Protein AF-A0A4Q7FTG1-F1 (afdb_monomer_lite)

Sequence (175 aa):
MAWTAVQLQISADERRAVADRTEVESVLADDLDRIAEALAAVWTTLERLEEESDRSIPTEPTLIAQRRNAVRWGIAEITQQSWIDATRKMVSMLGWRRRRAHEHVLTSLERLRGQPETFDIFEMQQATQLASSYVQSVAPKTSEYFETSTIFHRGGKAWTIGYSILVHAGLTESA

pLDDT: mean 84.63, std 14.09, range [31.67, 96.69]

Secondary structure (DSSP, 8-state):
-HHHHHHHHHHHHHHHHHHHHHHHHHHHHHHHHHHHHHHHHHHHHHHHHHHHHTTSS---HHHHHHHHHHHHHHHHHHT-HHHHHHHHHHHHTS-HHHHHHHHHHHHHHHHHHTS-SS--HHHHHHHHHHHHHHHHHH-GGGGHHHH-SS---STT----HHHHHHHHHT-S---

Foldseek 3Di:
DVVVVVVVVVVVVVVVLVVLLVVLVVVVLVLLLLLLLLLLLLLLLLVVLVCVVVVVDPDDPVLNVLSLVLSLVSLCVSLPPVVLVVNLVSLVSDDPVLSVLVVQLSVLSPVLNVADSPHDSVVNNVSSVSSSVSSCVNHVVSVVSNPDPDHDPPDDPPDRSSVVSCVSSVNPPDD

Structure (mmCIF, N/CA/C/O backbone):
data_AF-A0A4Q7FTG1-F1
#
_entry.id   AF-A0A4Q7FTG1-F1
#
loop_
_atom_site.group_PDB
_atom_site.id
_atom_site.type_symbol
_atom_site.label_atom_id
_atom_site.label_alt_id
_atom_site.label_comp_id
_atom_site.label_asym_id
_atom_site.label_entity_id
_atom_site.label_seq_id
_atom_site.pdbx_PDB_ins_code
_atom_site.Cartn_x
_atom_site.Cartn_y
_atom_site.Cartn_z
_atom_site.occupancy
_atom_site.B_iso_or_equiv
_atom_site.auth_seq_id
_atom_site.auth_comp_id
_atom_site.auth_asym_id
_atom_site.auth_atom_id
_atom_site.pdbx_PDB_model_num
ATOM 1 N N . MET A 1 1 ? -36.643 1.146 40.190 1.00 61.25 1 MET A N 1
ATOM 2 C CA . MET A 1 1 ? -36.579 0.128 39.115 1.00 61.25 1 MET A CA 1
ATOM 3 C C . MET A 1 1 ? -36.239 0.724 37.748 1.00 61.25 1 MET A C 1
ATOM 5 O O . MET A 1 1 ? -35.370 0.171 37.093 1.00 61.25 1 MET A O 1
ATOM 9 N N . ALA A 1 2 ? -36.810 1.868 37.341 1.00 68.50 2 ALA A N 1
ATOM 10 C CA . ALA A 1 2 ? -36.465 2.511 36.060 1.00 68.50 2 ALA A CA 1
ATOM 11 C C . ALA A 1 2 ? -34.974 2.911 35.928 1.00 68.50 2 ALA A C 1
ATOM 13 O O . ALA A 1 2 ? -34.367 2.671 34.892 1.00 68.50 2 ALA A O 1
ATOM 14 N N . TRP A 1 3 ? -34.353 3.437 36.991 1.00 73.19 3 TRP A N 1
ATOM 15 C CA . TRP A 1 3 ? -32.938 3.850 36.980 1.00 73.19 3 TRP A CA 1
ATOM 16 C C . TRP A 1 3 ? -31.956 2.689 36.746 1.00 73.19 3 TRP A C 1
ATOM 18 O O . TRP A 1 3 ? -31.027 2.801 35.955 1.00 73.19 3 TRP A O 1
ATOM 28 N N . THR A 1 4 ? -32.201 1.538 37.374 1.00 76.81 4 THR A N 1
ATOM 29 C CA . THR A 1 4 ? -31.369 0.335 37.220 1.00 76.81 4 THR A CA 1
ATOM 30 C C . THR A 1 4 ? -31.461 -0.243 35.805 1.00 76.81 4 THR A C 1
ATOM 32 O O . THR A 1 4 ? -30.458 -0.701 35.269 1.00 76.81 4 THR A O 1
ATOM 35 N N . ALA A 1 5 ? -32.640 -0.180 35.173 1.00 72.31 5 ALA A N 1
ATOM 36 C CA . ALA A 1 5 ? -32.827 -0.603 33.785 1.00 72.31 5 ALA A CA 1
ATOM 37 C C . ALA A 1 5 ? -32.064 0.300 32.797 1.00 72.31 5 ALA A C 1
ATOM 39 O O . ALA A 1 5 ? -31.404 -0.211 31.897 1.00 72.31 5 ALA A O 1
ATOM 40 N N . VAL A 1 6 ? -32.074 1.622 33.016 1.00 74.94 6 VAL A N 1
ATOM 41 C CA . VAL A 1 6 ? -31.281 2.580 32.221 1.00 74.94 6 VAL A CA 1
ATOM 42 C C . VAL A 1 6 ? -29.779 2.326 32.381 1.00 74.94 6 VAL A C 1
ATOM 44 O O . VAL A 1 6 ? -29.057 2.278 31.390 1.00 74.94 6 VAL A O 1
ATOM 47 N N . GLN A 1 7 ? -29.299 2.094 33.607 1.00 74.00 7 GLN A N 1
ATOM 48 C CA . GLN A 1 7 ? -27.885 1.780 33.850 1.00 74.00 7 GLN A CA 1
ATOM 49 C C . GLN A 1 7 ? -27.451 0.461 33.194 1.00 74.00 7 GLN A C 1
ATOM 51 O O . GLN A 1 7 ? -26.364 0.386 32.623 1.00 74.00 7 GLN A O 1
ATOM 56 N N . LEU A 1 8 ? -28.302 -0.570 33.231 1.00 78.25 8 LEU A N 1
ATOM 57 C CA . LEU A 1 8 ? -28.040 -1.836 32.545 1.00 78.25 8 LEU A CA 1
ATOM 58 C C . LEU A 1 8 ? -27.970 -1.649 31.027 1.00 78.25 8 LEU A C 1
ATOM 60 O O . LEU A 1 8 ? -27.058 -2.188 30.403 1.00 78.25 8 LEU A O 1
ATOM 64 N N . GLN A 1 9 ? -28.874 -0.852 30.452 1.00 73.19 9 GLN A N 1
ATOM 65 C CA . GLN A 1 9 ? -28.884 -0.547 29.024 1.00 73.19 9 GLN A CA 1
ATOM 66 C C . GLN A 1 9 ? -27.616 0.201 28.589 1.00 73.19 9 GLN A C 1
ATOM 68 O O . GLN A 1 9 ? -26.948 -0.251 27.666 1.00 73.19 9 GLN A O 1
ATOM 73 N N . ILE A 1 10 ? -27.218 1.253 29.315 1.00 75.94 10 ILE A N 1
ATOM 74 C CA . ILE A 1 10 ? -25.963 1.982 29.055 1.00 75.94 10 ILE A CA 1
ATOM 75 C C . ILE A 1 10 ? -24.767 1.026 29.108 1.00 75.94 10 ILE A C 1
ATOM 77 O O . ILE A 1 10 ? -23.954 1.002 28.190 1.00 75.94 10 ILE A O 1
ATOM 81 N N . SER A 1 11 ? -24.692 0.173 30.134 1.00 75.25 11 SER A N 1
ATOM 82 C CA . SER A 1 11 ? -23.583 -0.778 30.271 1.00 75.25 11 SER A CA 1
ATOM 83 C C . SER A 1 11 ? -23.546 -1.835 29.160 1.00 75.25 11 SER A C 1
ATOM 85 O O . SER A 1 11 ? -22.477 -2.336 28.814 1.00 75.25 11 SER A O 1
ATOM 87 N N . ALA A 1 12 ? -24.705 -2.205 28.608 1.00 78.69 12 ALA A N 1
ATOM 88 C CA . ALA A 1 12 ? -24.798 -3.133 27.489 1.00 78.69 12 ALA A CA 1
ATOM 89 C C . ALA A 1 12 ? -24.371 -2.461 26.178 1.00 78.69 12 ALA A C 1
ATOM 91 O O . ALA A 1 12 ? -23.637 -3.066 25.397 1.00 78.69 12 ALA A O 1
ATOM 92 N N . ASP A 1 13 ? -24.776 -1.210 25.966 1.00 82.56 13 ASP A N 1
ATOM 93 C CA . ASP A 1 13 ? -24.414 -0.428 24.785 1.00 82.56 13 ASP A CA 1
ATOM 94 C C . ASP A 1 13 ? -22.918 -0.074 24.779 1.00 82.56 13 ASP A C 1
ATOM 96 O O . ASP A 1 13 ? -22.265 -0.187 23.744 1.00 82.56 13 ASP A O 1
ATOM 100 N N . GLU A 1 14 ? -22.329 0.227 25.939 1.00 78.50 14 GLU A N 1
ATOM 101 C CA . GLU A 1 14 ? -20.878 0.401 26.085 1.00 78.50 14 GLU A CA 1
ATOM 102 C C . GLU A 1 14 ? -20.107 -0.876 25.731 1.00 78.50 14 GLU A C 1
ATOM 104 O O . GLU A 1 14 ? -19.123 -0.822 24.992 1.00 78.50 14 GLU A O 1
ATOM 109 N N . ARG A 1 15 ? -20.561 -2.043 26.209 1.00 77.81 15 ARG A N 1
ATOM 110 C CA . ARG A 1 15 ? -19.921 -3.327 25.878 1.00 77.81 15 ARG A CA 1
ATOM 111 C C . ARG A 1 15 ? -20.006 -3.643 24.388 1.00 77.81 15 ARG A C 1
ATOM 113 O O . ARG A 1 15 ? -19.024 -4.127 23.833 1.00 77.81 15 ARG A O 1
ATOM 120 N N . ARG A 1 16 ? -21.143 -3.355 23.747 1.00 79.94 16 ARG A N 1
ATOM 121 C CA . ARG A 1 16 ? -21.309 -3.509 22.292 1.00 79.94 16 ARG A CA 1
ATOM 122 C C . ARG A 1 16 ? -20.363 -2.593 21.527 1.00 79.94 16 ARG A C 1
ATOM 124 O O . ARG A 1 16 ? -19.589 -3.079 20.719 1.00 79.94 16 ARG A O 1
ATOM 131 N N . ALA A 1 17 ? -20.325 -1.308 21.872 1.00 80.44 17 ALA A N 1
ATOM 132 C CA . ALA A 1 17 ? -19.440 -0.349 21.215 1.00 80.44 17 ALA A CA 1
ATOM 133 C C . ALA A 1 17 ? -17.946 -0.709 21.354 1.00 80.44 17 ALA A C 1
ATOM 135 O O . ALA A 1 17 ? -17.147 -0.414 20.465 1.00 80.44 17 ALA A O 1
ATOM 136 N N . VAL A 1 18 ? -17.548 -1.338 22.467 1.00 84.25 18 VAL A N 1
ATOM 137 C CA . VAL A 1 18 ? -16.187 -1.869 22.641 1.00 84.25 18 VAL A CA 1
ATOM 138 C C . VAL A 1 18 ? -15.951 -3.093 21.757 1.00 84.25 18 VAL A C 1
ATOM 140 O O . VAL A 1 18 ? -14.913 -3.150 21.102 1.00 84.25 18 VAL A O 1
ATOM 143 N N . ALA A 1 19 ? -16.895 -4.036 21.710 1.00 82.38 19 ALA A N 1
ATOM 144 C CA . ALA A 1 19 ? -16.792 -5.226 20.867 1.00 82.38 19 ALA A CA 1
ATOM 145 C C . ALA A 1 19 ? -16.684 -4.861 19.377 1.00 82.38 19 ALA A C 1
ATOM 147 O O . ALA A 1 19 ? -15.746 -5.305 18.717 1.00 82.38 19 ALA A O 1
ATOM 148 N N . ASP A 1 20 ? -17.553 -3.968 18.893 1.00 84.75 20 ASP A N 1
ATOM 149 C CA . ASP A 1 20 ? -17.549 -3.482 17.508 1.00 84.75 20 ASP A CA 1
ATOM 150 C C . ASP A 1 20 ? -16.207 -2.820 17.161 1.00 84.75 20 ASP A C 1
ATOM 152 O O . ASP A 1 20 ? -15.639 -3.036 16.092 1.00 84.75 20 ASP A O 1
ATOM 156 N N . ARG A 1 21 ? -15.639 -2.040 18.091 1.00 87.31 21 ARG A N 1
ATOM 157 C CA . ARG A 1 21 ? -14.320 -1.424 17.899 1.00 87.31 21 ARG A CA 1
ATOM 158 C C . ARG A 1 21 ? -13.211 -2.467 17.801 1.00 87.31 21 ARG A C 1
ATOM 160 O O . ARG A 1 21 ? -12.320 -2.311 16.973 1.00 87.31 21 ARG A O 1
ATOM 167 N N . THR A 1 22 ? -13.230 -3.493 18.648 1.00 87.88 22 THR A N 1
ATOM 168 C CA . THR A 1 22 ? -12.227 -4.563 18.606 1.00 87.88 22 THR A CA 1
ATOM 169 C C . THR A 1 22 ? -12.308 -5.349 17.300 1.00 87.88 22 THR A C 1
ATOM 171 O O . THR A 1 22 ? -11.269 -5.638 16.711 1.00 87.88 22 THR A O 1
ATOM 174 N N . GLU A 1 23 ? -13.514 -5.643 16.816 1.00 88.75 23 GLU A N 1
ATOM 175 C CA . GLU A 1 23 ? -13.717 -6.293 15.519 1.00 88.75 23 GLU A CA 1
ATOM 176 C C . GLU A 1 23 ? -13.169 -5.434 14.372 1.00 88.75 23 GLU A C 1
ATOM 178 O O . GLU A 1 23 ? -12.365 -5.910 13.571 1.00 88.75 23 GLU A O 1
ATOM 183 N N . VAL A 1 24 ? -13.507 -4.141 14.353 1.00 90.31 24 VAL A N 1
ATOM 184 C CA . VAL A 1 24 ? -12.983 -3.177 13.373 1.00 90.31 24 VAL A CA 1
ATOM 185 C C . VAL A 1 24 ? -11.457 -3.126 13.401 1.00 90.31 24 VAL A C 1
ATOM 187 O O . VAL A 1 24 ? -10.818 -3.143 12.353 1.00 90.31 24 VAL A O 1
ATOM 190 N N . GLU A 1 25 ? -10.850 -3.081 14.585 1.00 89.56 25 GLU A N 1
ATOM 191 C CA . GLU A 1 25 ? -9.392 -3.052 14.723 1.00 89.56 25 GLU A CA 1
ATOM 192 C C . GLU A 1 25 ? -8.733 -4.340 14.229 1.00 89.56 25 GLU A C 1
ATOM 194 O O . GLU A 1 25 ? -7.661 -4.268 13.631 1.00 89.56 25 GLU A O 1
ATOM 199 N N . SER A 1 26 ? -9.380 -5.493 14.416 1.00 90.25 26 SER A N 1
ATOM 200 C CA . SER A 1 26 ? -8.904 -6.767 13.875 1.00 90.25 26 SER A CA 1
ATOM 201 C C . SER A 1 26 ? -8.925 -6.769 12.347 1.00 90.25 26 SER A C 1
ATOM 203 O O . SER A 1 26 ? -7.911 -7.080 11.730 1.00 90.25 26 SER A O 1
ATOM 205 N N . VAL A 1 27 ? -10.045 -6.367 11.734 1.00 92.44 27 VAL A N 1
ATOM 206 C CA . VAL A 1 27 ? -10.182 -6.306 10.267 1.00 92.44 27 VAL A CA 1
ATOM 207 C C . VAL A 1 27 ? -9.153 -5.349 9.665 1.00 92.44 27 VAL A C 1
ATOM 209 O O . VAL A 1 27 ? -8.443 -5.700 8.726 1.00 92.44 27 VAL A O 1
ATOM 212 N N . LEU A 1 28 ? -9.005 -4.158 10.251 1.00 93.00 28 LEU A N 1
ATOM 213 C CA . LEU A 1 28 ? -8.025 -3.174 9.794 1.00 93.00 28 LEU A CA 1
ATOM 214 C C . LEU A 1 28 ? -6.581 -3.671 9.942 1.00 93.00 28 LEU A C 1
ATOM 216 O O . LEU A 1 28 ? -5.735 -3.329 9.119 1.00 93.00 28 LEU A O 1
ATOM 220 N N . ALA A 1 29 ? -6.275 -4.455 10.978 1.00 91.12 29 ALA A N 1
ATOM 221 C CA . ALA A 1 29 ? -4.938 -5.003 11.179 1.00 91.12 29 ALA A CA 1
ATOM 222 C C . ALA A 1 29 ? -4.571 -6.072 10.139 1.00 91.12 29 ALA A C 1
ATOM 224 O O . ALA A 1 29 ? -3.401 -6.152 9.760 1.00 91.12 29 ALA A O 1
ATOM 225 N N . ASP A 1 30 ? -5.538 -6.873 9.692 1.00 90.75 30 ASP A N 1
ATOM 226 C CA . ASP A 1 30 ? -5.339 -7.873 8.638 1.00 90.75 30 ASP A CA 1
ATOM 227 C C . ASP A 1 30 ? -5.206 -7.214 7.259 1.00 90.75 30 ASP A C 1
ATOM 229 O O . ASP A 1 30 ? -4.349 -7.598 6.461 1.00 90.75 30 ASP A O 1
ATOM 233 N N . ASP A 1 31 ? -5.993 -6.169 6.994 1.00 92.25 31 ASP A N 1
ATOM 234 C CA . ASP A 1 31 ? -5.871 -5.383 5.765 1.00 92.25 31 ASP A CA 1
ATOM 235 C C . ASP A 1 31 ? -4.513 -4.672 5.675 1.00 92.25 31 ASP A C 1
ATOM 237 O O . ASP A 1 31 ? -3.868 -4.692 4.627 1.00 92.25 31 ASP A O 1
ATOM 241 N N . LEU A 1 32 ? -4.037 -4.082 6.779 1.00 92.62 32 LEU A N 1
ATOM 242 C CA . LEU A 1 32 ? -2.717 -3.446 6.822 1.00 92.62 32 LEU A CA 1
ATOM 243 C C . LEU A 1 32 ? -1.573 -4.443 6.621 1.00 92.62 32 LEU A C 1
ATOM 245 O O . LEU A 1 32 ? -0.576 -4.078 6.005 1.00 92.62 32 LEU A O 1
ATOM 249 N N . ASP A 1 33 ? -1.709 -5.679 7.105 1.00 91.50 33 ASP A N 1
ATOM 250 C CA . ASP A 1 33 ? -0.727 -6.745 6.875 1.00 91.50 33 ASP A CA 1
ATOM 251 C C . ASP A 1 33 ? -0.607 -7.066 5.377 1.00 91.50 33 ASP A C 1
ATOM 253 O O . ASP A 1 33 ? 0.489 -7.031 4.817 1.00 91.50 33 ASP A O 1
ATOM 257 N N . ARG A 1 34 ? -1.748 -7.256 4.701 1.00 90.31 34 ARG A N 1
ATOM 258 C CA . ARG A 1 34 ? -1.807 -7.506 3.249 1.00 90.31 34 ARG A CA 1
ATOM 259 C C . ARG A 1 34 ? -1.252 -6.344 2.430 1.00 90.31 34 ARG A C 1
ATOM 261 O O . ARG A 1 34 ? -0.545 -6.558 1.447 1.00 90.31 34 ARG A O 1
ATOM 268 N N . ILE A 1 35 ? -1.576 -5.112 2.819 1.00 93.44 35 ILE A N 1
ATOM 269 C CA . ILE A 1 35 ? -1.084 -3.908 2.141 1.00 93.44 35 ILE A CA 1
ATOM 270 C C . ILE A 1 35 ? 0.419 -3.759 2.334 1.00 93.44 35 ILE A C 1
ATOM 272 O O . ILE A 1 35 ? 1.112 -3.438 1.374 1.00 93.44 35 ILE A O 1
ATOM 276 N N . ALA A 1 36 ? 0.930 -3.997 3.543 1.00 92.31 36 ALA A N 1
ATOM 277 C CA . ALA A 1 36 ? 2.360 -3.927 3.806 1.00 92.31 36 ALA A CA 1
ATOM 278 C C . ALA A 1 36 ? 3.138 -4.920 2.940 1.00 92.31 36 ALA A C 1
ATOM 280 O O . ALA A 1 36 ? 4.113 -4.545 2.296 1.00 92.31 36 ALA A O 1
ATOM 281 N N . GLU A 1 37 ? 2.663 -6.162 2.879 1.00 90.56 37 GLU A N 1
ATOM 282 C CA . GLU A 1 37 ? 3.262 -7.214 2.065 1.00 90.56 37 GLU A CA 1
ATOM 283 C C . GLU A 1 37 ? 3.294 -6.842 0.572 1.00 90.56 37 GLU A C 1
ATOM 285 O O . GLU A 1 37 ? 4.308 -7.002 -0.109 1.00 90.56 37 GLU A O 1
ATOM 290 N N . ALA A 1 38 ? 2.192 -6.307 0.050 1.00 91.94 38 ALA A N 1
ATOM 291 C CA . ALA A 1 38 ? 2.108 -5.883 -1.339 1.00 91.94 38 ALA A CA 1
ATOM 292 C C . ALA A 1 38 ? 2.961 -4.637 -1.635 1.00 91.94 38 ALA A C 1
ATOM 294 O O . ALA A 1 38 ? 3.631 -4.595 -2.665 1.00 91.94 38 ALA A O 1
ATOM 295 N N . LEU A 1 39 ? 2.995 -3.648 -0.733 1.00 93.88 39 LEU A N 1
ATOM 296 C CA . LEU A 1 39 ? 3.877 -2.481 -0.849 1.00 93.88 39 LEU A CA 1
ATOM 297 C C . LEU A 1 39 ? 5.351 -2.890 -0.854 1.00 93.88 39 LE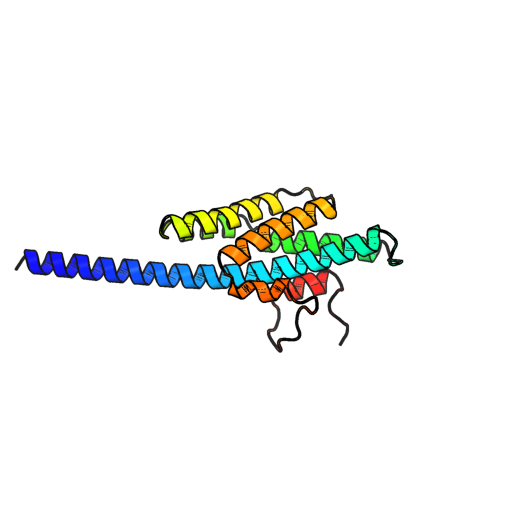U A C 1
ATOM 299 O O . LEU A 1 39 ? 6.117 -2.338 -1.639 1.00 93.88 39 LEU A O 1
ATOM 303 N N . ALA A 1 40 ? 5.741 -3.865 -0.031 1.00 91.00 40 ALA A N 1
ATOM 304 C CA . ALA A 1 40 ? 7.095 -4.409 -0.033 1.00 91.00 40 ALA A CA 1
ATOM 305 C C . ALA A 1 40 ? 7.437 -5.053 -1.386 1.00 91.00 40 ALA A C 1
ATOM 307 O O . ALA A 1 40 ? 8.470 -4.743 -1.972 1.00 91.00 40 ALA A O 1
ATOM 308 N N . ALA A 1 41 ? 6.536 -5.866 -1.946 1.00 90.94 41 ALA A N 1
ATOM 309 C CA . ALA A 1 41 ? 6.737 -6.464 -3.267 1.00 90.94 41 ALA A CA 1
ATOM 310 C C . ALA A 1 41 ? 6.821 -5.419 -4.399 1.00 90.94 41 ALA A C 1
ATOM 312 O O . ALA A 1 41 ? 7.652 -5.544 -5.305 1.00 90.94 41 ALA A O 1
ATOM 313 N N . VAL A 1 42 ? 5.987 -4.371 -4.348 1.00 93.75 42 VAL A N 1
ATOM 314 C CA . VAL A 1 42 ? 6.061 -3.235 -5.283 1.00 93.75 42 VAL A CA 1
ATOM 315 C C . VAL A 1 42 ? 7.402 -2.522 -5.151 1.00 93.75 42 VAL A C 1
ATOM 317 O O . VAL A 1 42 ? 8.055 -2.284 -6.165 1.00 93.75 42 VAL A O 1
ATOM 320 N N . TRP A 1 43 ? 7.829 -2.219 -3.924 1.00 92.81 43 TRP A N 1
ATOM 321 C CA . TRP A 1 43 ? 9.105 -1.562 -3.654 1.00 92.81 43 TRP A CA 1
ATOM 322 C C . TRP A 1 43 ? 10.261 -2.384 -4.230 1.00 92.81 43 TRP A C 1
ATOM 324 O O . TRP A 1 43 ? 11.006 -1.864 -5.054 1.00 92.81 43 TRP A O 1
ATOM 334 N N . THR A 1 44 ? 10.368 -3.674 -3.922 1.00 90.31 44 THR A N 1
ATOM 335 C CA . THR A 1 44 ? 11.435 -4.526 -4.475 1.00 90.31 44 THR A CA 1
ATOM 336 C C . THR A 1 44 ? 11.424 -4.583 -5.998 1.00 90.31 44 THR A C 1
ATOM 338 O O . THR A 1 44 ? 12.474 -4.586 -6.637 1.00 90.31 44 THR A O 1
ATOM 341 N N . THR A 1 45 ? 10.240 -4.576 -6.613 1.00 91.75 45 THR A N 1
ATOM 342 C CA . THR A 1 45 ? 10.143 -4.521 -8.077 1.00 91.75 45 THR A CA 1
ATOM 343 C C . THR A 1 45 ? 10.658 -3.186 -8.632 1.00 91.75 45 THR A C 1
ATOM 345 O O . THR A 1 45 ? 11.261 -3.164 -9.705 1.00 91.75 45 THR A O 1
ATOM 348 N N . LEU A 1 46 ? 10.442 -2.080 -7.915 1.00 92.25 46 LEU A N 1
ATOM 349 C CA . LEU A 1 46 ? 10.940 -0.749 -8.275 1.00 92.25 46 LEU A CA 1
ATOM 350 C C . LEU A 1 46 ? 12.454 -0.623 -8.094 1.00 92.25 46 LEU A C 1
ATOM 352 O O . LEU A 1 46 ? 13.104 -0.136 -9.011 1.00 92.25 46 LEU A O 1
ATOM 356 N N . GLU A 1 47 ? 13.016 -1.131 -6.995 1.00 90.31 47 GLU A N 1
ATOM 357 C CA . GLU A 1 47 ? 14.475 -1.208 -6.797 1.00 90.31 47 GLU A CA 1
ATOM 358 C C . GLU A 1 47 ? 15.132 -1.977 -7.937 1.00 90.31 47 GLU A C 1
ATOM 360 O O . GLU A 1 47 ? 16.119 -1.533 -8.521 1.00 90.31 47 GLU A O 1
ATOM 365 N N . ARG A 1 48 ? 14.525 -3.099 -8.341 1.00 89.62 48 ARG A N 1
ATOM 366 C CA . ARG A 1 48 ? 15.046 -3.861 -9.468 1.00 89.62 48 ARG A CA 1
ATOM 367 C C . ARG A 1 48 ? 14.992 -3.082 -10.783 1.00 89.62 48 ARG A C 1
ATOM 369 O O . ARG A 1 48 ? 15.918 -3.164 -11.583 1.00 89.62 48 ARG A O 1
ATOM 376 N N . LEU A 1 49 ? 13.918 -2.332 -11.022 1.00 90.69 49 LEU A N 1
ATOM 377 C CA . LEU A 1 49 ? 13.800 -1.464 -12.196 1.00 90.69 49 LEU A CA 1
ATOM 378 C C . LEU A 1 49 ? 14.825 -0.317 -12.184 1.00 90.69 49 LEU A C 1
ATOM 380 O O . LEU A 1 49 ? 15.315 0.055 -13.250 1.00 90.69 49 LEU A O 1
ATOM 384 N N . GLU A 1 50 ? 15.144 0.231 -11.011 1.00 89.62 50 GLU A N 1
ATOM 385 C CA . GLU A 1 50 ? 16.170 1.263 -10.818 1.00 89.62 50 GLU A CA 1
ATOM 386 C C . GLU A 1 50 ? 17.565 0.716 -11.174 1.00 89.62 50 GLU A C 1
ATOM 388 O O . GLU A 1 50 ? 18.237 1.273 -12.045 1.00 89.62 50 GLU A O 1
ATOM 393 N N . GLU A 1 51 ? 17.944 -0.449 -10.628 1.00 86.88 51 GLU A N 1
ATOM 394 C CA . GLU A 1 51 ? 19.212 -1.140 -10.936 1.00 86.88 51 GLU A CA 1
ATOM 395 C C . GLU A 1 51 ? 19.415 -1.380 -12.444 1.00 86.88 51 GLU A C 1
ATOM 397 O O . GLU A 1 51 ? 20.526 -1.283 -12.979 1.00 86.88 51 GLU A O 1
ATOM 402 N N . GLU A 1 52 ? 18.332 -1.718 -13.141 1.00 86.44 52 GLU A N 1
ATOM 403 C CA . GLU A 1 52 ? 18.334 -2.030 -14.570 1.00 86.44 52 GLU A CA 1
ATOM 404 C C . GLU A 1 52 ? 18.374 -0.768 -15.438 1.00 86.44 52 GLU A C 1
ATOM 406 O O . GLU A 1 52 ? 19.047 -0.749 -16.473 1.00 86.44 52 GLU A O 1
ATOM 411 N N . SER A 1 53 ? 17.694 0.299 -15.005 1.00 81.94 53 SER A N 1
ATOM 412 C CA . SER A 1 53 ? 17.707 1.615 -15.657 1.00 81.94 53 SER A CA 1
ATOM 413 C C . SER A 1 53 ? 19.094 2.258 -15.619 1.00 81.94 53 SER A C 1
ATOM 415 O O . SER A 1 53 ? 19.559 2.796 -16.629 1.00 81.94 53 SER A O 1
ATOM 417 N N . ASP A 1 54 ? 19.805 2.116 -14.500 1.00 80.12 54 ASP A N 1
ATOM 418 C CA . ASP A 1 54 ? 21.155 2.659 -14.309 1.00 80.12 54 ASP A CA 1
ATOM 419 C C . ASP A 1 54 ? 22.246 1.887 -15.081 1.00 80.12 54 ASP A C 1
ATOM 421 O O . ASP A 1 54 ? 23.438 2.172 -14.962 1.00 80.12 54 ASP A O 1
ATOM 425 N N . ARG A 1 55 ? 21.847 0.938 -15.948 1.00 65.19 55 ARG A N 1
ATOM 426 C CA . ARG A 1 55 ? 22.699 0.066 -16.783 1.00 65.19 55 ARG A CA 1
ATOM 427 C C . ARG A 1 55 ? 23.642 -0.844 -15.999 1.00 65.19 55 ARG A C 1
ATOM 429 O O . ARG A 1 55 ? 24.510 -1.473 -16.607 1.00 65.19 55 ARG A O 1
ATOM 436 N N . SER A 1 56 ? 23.456 -0.964 -14.688 1.00 62.38 56 SER A N 1
ATOM 437 C CA . SER A 1 56 ? 24.235 -1.882 -13.855 1.00 62.38 56 SER A CA 1
ATOM 438 C C . SER A 1 56 ? 23.999 -3.342 -14.259 1.00 62.38 56 SER A C 1
ATOM 440 O O . SER A 1 56 ? 24.864 -4.189 -14.038 1.00 62.38 56 SER A O 1
ATOM 442 N N . ILE A 1 57 ? 22.853 -3.638 -14.895 1.00 71.19 57 ILE A N 1
ATOM 443 C CA . ILE A 1 57 ? 22.460 -4.986 -15.318 1.00 71.19 57 ILE A CA 1
ATOM 444 C C . ILE A 1 57 ? 21.870 -4.953 -16.740 1.00 71.19 57 ILE A C 1
ATOM 446 O O . ILE A 1 57 ? 20.808 -4.358 -16.948 1.00 71.19 57 ILE A O 1
ATOM 450 N N . PRO A 1 58 ? 22.505 -5.603 -17.737 1.00 69.12 58 PRO A N 1
ATOM 451 C CA . PRO A 1 58 ? 21.920 -5.765 -19.066 1.00 69.12 58 PRO A CA 1
ATOM 452 C C . PRO A 1 58 ? 20.598 -6.533 -18.966 1.00 69.12 58 PRO A C 1
ATOM 454 O O . PRO A 1 58 ? 20.586 -7.692 -18.555 1.00 69.12 58 PRO A O 1
ATOM 457 N N . THR A 1 59 ? 19.493 -5.890 -19.342 1.00 79.81 59 THR A N 1
ATOM 458 C CA . THR A 1 59 ? 18.145 -6.454 -19.194 1.00 79.81 59 THR A CA 1
ATOM 459 C C . THR A 1 59 ? 17.347 -6.276 -20.477 1.00 79.81 59 THR A C 1
ATOM 461 O O . THR A 1 59 ? 17.415 -5.233 -21.128 1.00 79.81 59 THR A O 1
ATOM 464 N N . GLU A 1 60 ? 16.588 -7.304 -20.856 1.00 85.69 60 GLU A N 1
ATOM 465 C CA . GLU A 1 60 ? 15.732 -7.256 -22.039 1.00 85.69 60 GLU A CA 1
ATOM 466 C C . GLU A 1 60 ? 14.585 -6.238 -21.861 1.00 85.69 60 GLU A C 1
ATOM 468 O O . GLU A 1 60 ? 13.933 -6.223 -20.812 1.00 85.69 60 GLU A O 1
ATOM 473 N N . PRO A 1 61 ? 14.260 -5.418 -22.883 1.00 86.38 61 PRO A N 1
ATOM 474 C CA . PRO A 1 61 ? 13.172 -4.435 -22.798 1.00 86.38 61 PRO A CA 1
ATOM 475 C C . PRO A 1 61 ? 11.805 -5.032 -22.421 1.00 86.38 61 PRO A C 1
ATOM 477 O O . PRO A 1 61 ? 10.979 -4.368 -21.795 1.00 86.38 61 PRO A O 1
ATOM 480 N N . THR A 1 62 ? 11.567 -6.292 -22.786 1.00 88.12 62 THR A N 1
ATOM 481 C CA . THR A 1 62 ? 10.367 -7.072 -22.449 1.00 88.12 62 THR A CA 1
ATOM 482 C C . THR A 1 62 ? 10.226 -7.298 -20.944 1.00 88.12 62 THR A C 1
ATOM 484 O O . THR A 1 62 ? 9.130 -7.132 -20.411 1.00 88.12 62 THR A O 1
ATOM 487 N N . LEU A 1 63 ? 11.324 -7.600 -20.244 1.00 89.19 63 LEU A N 1
ATOM 488 C CA . LEU A 1 63 ? 11.344 -7.789 -18.790 1.00 89.19 63 LEU A CA 1
ATOM 489 C C . LEU A 1 63 ? 11.116 -6.469 -18.047 1.00 89.19 63 LEU A C 1
ATOM 491 O O . LEU A 1 63 ? 10.349 -6.424 -17.086 1.00 89.19 63 LEU A O 1
ATOM 495 N N . ILE A 1 64 ? 11.700 -5.371 -18.538 1.00 90.44 64 ILE A N 1
ATOM 496 C CA . ILE A 1 64 ? 11.448 -4.025 -17.999 1.00 90.44 64 ILE A CA 1
ATOM 497 C C . ILE A 1 64 ? 9.955 -3.688 -18.119 1.00 90.44 64 ILE A C 1
ATOM 499 O O . ILE A 1 64 ? 9.327 -3.250 -17.153 1.00 90.44 64 ILE A O 1
ATOM 503 N N . ALA A 1 65 ? 9.353 -3.934 -19.287 1.00 90.69 65 ALA A N 1
ATOM 504 C CA . ALA A 1 65 ? 7.922 -3.724 -19.490 1.00 90.69 65 ALA A CA 1
ATOM 505 C C . ALA A 1 65 ? 7.071 -4.611 -18.563 1.00 90.69 65 ALA A C 1
ATOM 507 O O . ALA A 1 65 ? 6.119 -4.121 -17.954 1.00 90.69 65 ALA A O 1
ATOM 508 N N . GLN A 1 66 ? 7.434 -5.887 -18.404 1.00 93.19 66 GLN A N 1
ATOM 509 C CA . GLN A 1 66 ? 6.758 -6.819 -17.501 1.00 93.19 66 GLN A CA 1
ATOM 510 C C . GLN A 1 66 ? 6.778 -6.327 -16.047 1.00 93.19 66 GLN A C 1
ATOM 512 O O . GLN A 1 66 ? 5.725 -6.254 -15.416 1.00 93.19 66 GLN A O 1
ATOM 517 N N . ARG A 1 67 ? 7.938 -5.918 -15.525 1.00 93.75 67 ARG A N 1
ATOM 518 C CA . ARG A 1 67 ? 8.069 -5.394 -14.155 1.00 93.75 67 ARG A CA 1
ATOM 519 C C . ARG A 1 67 ? 7.271 -4.117 -13.943 1.00 93.75 67 ARG A C 1
ATOM 521 O O . ARG A 1 67 ? 6.566 -3.988 -12.946 1.00 93.75 67 ARG A O 1
ATOM 528 N N . ARG A 1 68 ? 7.291 -3.198 -14.915 1.00 94.19 68 ARG A N 1
ATOM 529 C CA . ARG A 1 68 ? 6.446 -1.995 -14.868 1.00 94.19 68 ARG A CA 1
ATOM 530 C C . ARG A 1 68 ? 4.963 -2.360 -14.832 1.00 94.19 68 ARG A C 1
ATOM 532 O O . ARG A 1 68 ? 4.210 -1.735 -14.093 1.00 94.19 68 ARG A O 1
ATOM 539 N N . ASN A 1 69 ? 4.536 -3.371 -15.590 1.00 94.06 69 ASN A N 1
ATOM 540 C CA . ASN A 1 69 ? 3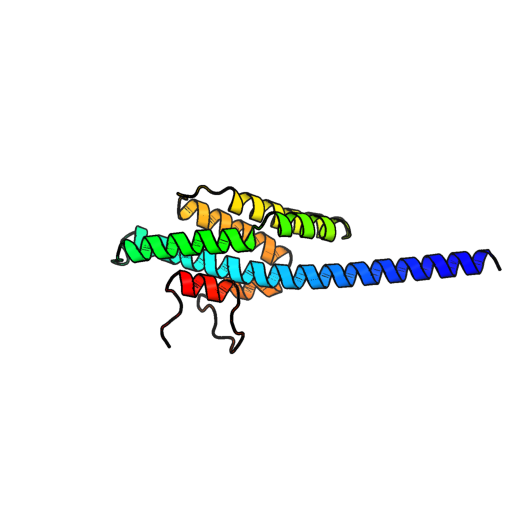.155 -3.858 -15.552 1.00 94.06 69 ASN A CA 1
ATOM 541 C C . ASN A 1 69 ? 2.806 -4.467 -14.186 1.00 94.06 69 ASN A C 1
ATOM 543 O O . ASN A 1 69 ? 1.721 -4.197 -13.678 1.00 94.06 69 ASN A O 1
ATOM 547 N N . ALA A 1 70 ? 3.721 -5.229 -13.582 1.00 94.12 70 ALA A N 1
ATOM 548 C CA . ALA A 1 70 ? 3.537 -5.820 -12.260 1.00 94.12 70 ALA A CA 1
ATOM 549 C C . ALA A 1 70 ? 3.390 -4.756 -11.162 1.00 94.12 70 ALA A C 1
ATOM 551 O O . ALA A 1 70 ? 2.478 -4.857 -10.347 1.00 94.12 70 ALA A O 1
ATOM 552 N N . VAL A 1 71 ? 4.206 -3.694 -11.195 1.00 95.00 71 VAL A N 1
ATOM 553 C CA . VAL A 1 71 ? 4.064 -2.531 -10.299 1.00 95.00 71 VAL A CA 1
ATOM 554 C C . VAL A 1 71 ? 2.686 -1.890 -10.453 1.00 95.00 71 VAL A C 1
ATOM 556 O O . VAL A 1 71 ? 1.992 -1.693 -9.458 1.00 95.00 71 VAL A O 1
ATOM 559 N N . ARG A 1 72 ? 2.252 -1.598 -11.690 1.00 94.50 72 ARG A N 1
ATOM 560 C CA . ARG A 1 72 ? 0.932 -0.981 -11.924 1.00 94.50 72 ARG A CA 1
ATOM 561 C C . ARG A 1 72 ? -0.200 -1.858 -11.414 1.00 94.50 72 ARG A C 1
ATOM 563 O O . ARG A 1 72 ? -1.114 -1.354 -10.770 1.00 94.50 72 ARG A O 1
ATOM 570 N N . TRP A 1 73 ? -0.133 -3.154 -11.701 1.00 94.50 73 TRP A N 1
ATOM 571 C CA . TRP A 1 73 ? -1.125 -4.109 -11.231 1.00 94.50 73 TRP A CA 1
ATOM 572 C C . TRP A 1 73 ? -1.152 -4.177 -9.698 1.00 94.50 73 TRP A C 1
ATOM 574 O O . TRP A 1 73 ? -2.213 -4.003 -9.108 1.00 94.50 73 TRP A O 1
ATOM 584 N N . GLY A 1 74 ? 0.008 -4.315 -9.048 1.00 94.38 74 GLY A N 1
ATOM 585 C CA . GLY A 1 74 ? 0.111 -4.358 -7.589 1.00 94.38 74 GLY A CA 1
ATOM 586 C C . GLY A 1 74 ? -0.438 -3.102 -6.911 1.00 94.38 74 GLY A C 1
ATOM 587 O O . GLY A 1 74 ? -1.197 -3.205 -5.949 1.00 94.38 74 GLY A O 1
ATOM 588 N N . ILE A 1 75 ? -0.130 -1.917 -7.449 1.00 95.31 75 ILE A N 1
ATOM 589 C CA . ILE A 1 75 ? -0.684 -0.647 -6.958 1.00 95.31 75 ILE A CA 1
ATOM 590 C C . ILE A 1 75 ? -2.198 -0.599 -7.160 1.00 95.31 75 ILE A C 1
ATOM 592 O O . ILE A 1 75 ? -2.920 -0.201 -6.247 1.00 95.31 75 ILE A O 1
ATOM 596 N N . ALA A 1 76 ? -2.704 -1.005 -8.325 1.00 94.19 76 ALA A N 1
ATOM 597 C CA . ALA A 1 76 ? -4.140 -1.016 -8.588 1.00 94.19 76 ALA A CA 1
ATOM 598 C C . ALA A 1 76 ? -4.896 -1.927 -7.604 1.00 94.19 76 ALA A C 1
ATOM 600 O O . ALA A 1 76 ? -5.955 -1.538 -7.110 1.00 94.19 76 ALA A O 1
ATOM 601 N N . GLU A 1 77 ? -4.328 -3.086 -7.260 1.00 93.62 77 GLU A N 1
ATOM 602 C CA . GLU A 1 77 ? -4.919 -4.018 -6.295 1.00 93.62 77 GLU A CA 1
ATOM 603 C C . GLU A 1 77 ? -4.994 -3.444 -4.875 1.00 93.62 77 GLU A C 1
ATOM 605 O O . GLU A 1 77 ? -6.027 -3.559 -4.218 1.00 93.62 77 GLU A O 1
ATOM 610 N N . ILE A 1 78 ? -3.946 -2.770 -4.395 1.00 93.56 78 ILE A N 1
ATOM 611 C CA . ILE A 1 78 ? -3.924 -2.234 -3.019 1.00 93.56 78 ILE A CA 1
ATOM 612 C C . ILE A 1 78 ? -4.571 -0.854 -2.871 1.00 93.56 78 ILE A C 1
ATOM 614 O O . ILE A 1 78 ? -4.717 -0.355 -1.756 1.00 93.56 78 ILE A O 1
ATOM 618 N N . THR A 1 79 ? -4.948 -0.211 -3.978 1.00 94.88 79 THR A N 1
ATOM 619 C CA . THR A 1 79 ? -5.526 1.144 -3.977 1.00 94.88 79 THR A CA 1
ATOM 620 C C . THR A 1 79 ? -6.962 1.204 -4.505 1.00 94.88 79 THR A C 1
ATOM 622 O O . THR A 1 79 ? -7.469 2.280 -4.850 1.00 94.88 79 THR A O 1
ATOM 625 N N . GLN A 1 80 ? -7.660 0.065 -4.539 1.00 94.31 80 GLN A N 1
ATOM 626 C CA . GLN A 1 80 ? -9.058 -0.011 -4.965 1.00 94.31 80 GLN A CA 1
ATOM 627 C C . GLN A 1 80 ? -9.930 1.013 -4.212 1.00 94.31 80 GLN A C 1
ATOM 629 O O . GLN A 1 80 ? -10.000 1.017 -2.982 1.00 94.31 80 GLN A O 1
ATOM 634 N N . GLN A 1 81 ? -10.630 1.885 -4.954 1.00 93.69 81 GLN A N 1
ATOM 635 C CA . GLN A 1 81 ? -11.453 2.958 -4.371 1.00 93.69 81 GLN A CA 1
ATOM 636 C C . GLN A 1 81 ? -12.537 2.412 -3.431 1.00 93.69 81 GLN A C 1
ATOM 638 O O . GLN A 1 81 ? -12.771 2.979 -2.368 1.00 93.69 81 GLN A O 1
ATOM 643 N N . SER A 1 82 ? -13.162 1.291 -3.796 1.00 93.19 82 SER A N 1
ATOM 644 C CA . SER A 1 82 ? -14.171 0.613 -2.976 1.00 93.19 82 SER A CA 1
ATOM 645 C C . SER A 1 82 ? -13.626 0.202 -1.607 1.00 93.19 82 SER A C 1
ATOM 647 O O . SER A 1 82 ? -14.302 0.409 -0.598 1.00 93.19 82 SER A O 1
ATOM 649 N N . TRP A 1 83 ? -12.406 -0.342 -1.565 1.00 92.81 83 TRP A N 1
ATOM 650 C CA . TRP A 1 83 ? -11.732 -0.703 -0.321 1.00 92.81 83 TRP A CA 1
ATOM 651 C C . TRP A 1 83 ? -11.387 0.547 0.494 1.00 92.81 83 TRP A C 1
ATOM 653 O O . TRP A 1 83 ? -11.736 0.613 1.668 1.00 92.81 83 TRP A O 1
ATOM 663 N N . ILE A 1 84 ? -10.815 1.585 -0.129 1.00 94.19 84 ILE A N 1
ATOM 664 C CA . ILE A 1 84 ? -10.483 2.851 0.552 1.00 94.19 84 ILE A CA 1
ATOM 665 C C . ILE A 1 84 ? -11.727 3.471 1.208 1.00 94.19 84 ILE A C 1
ATOM 667 O O . ILE A 1 84 ? -11.685 3.863 2.377 1.00 94.19 84 ILE A O 1
ATOM 671 N N . ASP A 1 85 ? -12.856 3.518 0.497 1.00 94.19 85 ASP A N 1
ATOM 672 C CA . ASP A 1 85 ? -14.106 4.077 1.019 1.00 94.19 85 ASP A CA 1
ATOM 673 C C . ASP A 1 85 ? -14.705 3.238 2.150 1.00 94.19 85 ASP A C 1
ATOM 675 O O . ASP A 1 85 ? -15.229 3.788 3.126 1.00 94.19 85 ASP A O 1
ATOM 679 N N . ALA A 1 86 ? -14.635 1.909 2.045 1.00 93.50 86 ALA A N 1
ATOM 680 C CA . ALA A 1 86 ? -15.064 1.009 3.111 1.00 93.50 86 ALA A CA 1
ATOM 681 C C . ALA A 1 86 ? -14.189 1.179 4.363 1.00 93.50 86 ALA A C 1
ATOM 683 O O . ALA A 1 86 ? -14.708 1.368 5.467 1.00 93.50 86 ALA A O 1
ATOM 684 N N . THR A 1 87 ? -12.870 1.217 4.188 1.00 93.75 87 THR A N 1
ATOM 685 C CA . THR A 1 87 ? -11.895 1.408 5.264 1.00 93.75 87 THR A CA 1
ATOM 686 C C . THR A 1 87 ? -12.071 2.753 5.951 1.00 93.75 87 THR A C 1
ATOM 688 O O . THR A 1 87 ? -12.087 2.812 7.178 1.00 93.75 87 THR A O 1
ATOM 691 N N . ARG A 1 88 ? -12.324 3.831 5.203 1.00 94.62 88 ARG A N 1
ATOM 692 C CA . ARG A 1 88 ? -12.605 5.159 5.771 1.00 94.62 88 ARG A CA 1
ATOM 693 C C . ARG A 1 88 ? -13.845 5.155 6.676 1.00 94.62 88 ARG A C 1
ATOM 695 O O . ARG A 1 88 ? -13.833 5.758 7.752 1.00 94.62 88 ARG A O 1
ATOM 702 N N . LYS A 1 89 ? -14.900 4.419 6.300 1.00 93.81 89 LYS A N 1
ATOM 703 C CA . LYS A 1 89 ? -16.088 4.227 7.156 1.00 93.81 89 LYS A CA 1
ATOM 704 C C . LYS A 1 89 ? -15.736 3.471 8.437 1.00 93.81 89 LYS A C 1
ATOM 706 O O . LYS A 1 89 ? -16.134 3.913 9.513 1.00 93.81 89 LYS A O 1
ATOM 711 N N . MET A 1 90 ? -14.951 2.397 8.347 1.00 93.00 90 MET A N 1
ATOM 712 C CA . MET A 1 90 ? -14.493 1.633 9.517 1.00 93.00 90 MET A CA 1
ATOM 713 C C . MET A 1 90 ? -13.645 2.487 10.468 1.00 93.00 90 MET A C 1
ATOM 715 O O . MET A 1 90 ? -13.913 2.576 11.666 1.00 93.00 90 MET A O 1
ATOM 719 N N . VAL A 1 91 ? -12.677 3.213 9.915 1.00 93.38 91 VAL A N 1
ATOM 720 C CA . VAL A 1 91 ? -11.759 4.107 10.629 1.00 93.38 91 VAL A CA 1
ATOM 721 C C . VAL A 1 91 ? -12.498 5.246 11.351 1.00 93.38 91 VAL A C 1
ATOM 723 O O . VAL A 1 91 ? -12.056 5.708 12.409 1.00 93.38 91 VAL A O 1
ATOM 726 N N . SER A 1 92 ? -13.668 5.665 10.854 1.00 90.88 92 SER A N 1
ATOM 727 C CA . SER A 1 92 ? -14.510 6.668 11.519 1.00 90.88 92 SER A CA 1
ATOM 728 C C . SER A 1 92 ? -15.012 6.227 12.904 1.00 90.88 92 SER A C 1
ATOM 730 O O . SER A 1 92 ? -15.203 7.076 13.777 1.00 90.88 92 SER A O 1
ATOM 732 N N . MET A 1 93 ? -15.126 4.918 13.154 1.00 87.69 93 MET A N 1
ATOM 733 C CA . MET A 1 93 ? -15.551 4.351 14.443 1.00 87.69 93 MET A CA 1
ATOM 734 C C . MET A 1 93 ? -14.425 4.327 15.492 1.00 87.69 93 MET A C 1
ATOM 736 O O . MET A 1 93 ? -14.671 4.129 16.686 1.00 87.69 93 MET A O 1
ATOM 740 N N . LEU A 1 94 ? -13.181 4.569 15.070 1.00 88.75 94 LEU A N 1
ATOM 741 C CA . LEU A 1 94 ? -12.021 4.627 15.954 1.00 88.75 94 LEU A CA 1
ATOM 742 C C . LEU A 1 94 ? -11.901 5.985 16.659 1.00 88.75 94 LEU A C 1
ATOM 744 O O . LEU A 1 94 ? -12.415 7.015 16.211 1.00 88.75 94 LEU A O 1
ATOM 748 N N . GLY A 1 95 ? -11.141 5.997 17.756 1.00 89.56 95 GLY A N 1
ATOM 749 C CA . GLY A 1 95 ? -10.753 7.229 18.445 1.00 89.56 95 GLY A CA 1
ATOM 750 C C . GLY A 1 95 ? -9.839 8.123 17.593 1.00 89.56 95 GLY A C 1
ATOM 751 O O . GLY A 1 95 ? -9.103 7.641 16.732 1.00 89.56 95 GLY A O 1
ATOM 752 N N . TRP A 1 96 ? -9.838 9.430 17.881 1.00 90.25 96 TRP A N 1
ATOM 753 C CA . TRP A 1 96 ? -9.154 10.477 17.097 1.00 90.25 96 TRP A CA 1
ATOM 754 C C . TRP A 1 96 ? -7.717 10.137 16.670 1.00 90.25 96 TRP A C 1
ATOM 756 O O . TRP A 1 96 ? -7.372 10.276 15.498 1.00 90.25 96 TRP A O 1
ATOM 766 N N . ARG A 1 97 ? -6.874 9.675 17.604 1.00 91.75 97 ARG A N 1
ATOM 767 C CA . ARG A 1 97 ? -5.460 9.381 17.319 1.00 91.75 97 ARG A CA 1
ATOM 768 C C . ARG A 1 97 ? -5.303 8.257 16.293 1.00 91.75 97 ARG A C 1
ATOM 770 O O . ARG A 1 97 ? -4.534 8.411 15.351 1.00 91.75 97 ARG A O 1
ATOM 777 N N . ARG A 1 98 ? -6.038 7.153 16.471 1.00 90.00 98 ARG A N 1
ATOM 778 C CA . ARG A 1 98 ? -6.023 6.009 15.546 1.00 90.00 98 ARG A CA 1
ATOM 779 C C . ARG A 1 98 ? -6.597 6.414 14.194 1.00 90.00 98 ARG A C 1
ATOM 781 O O . ARG A 1 98 ? -5.965 6.169 13.176 1.00 90.00 98 ARG A O 1
ATOM 788 N N . ARG A 1 99 ? -7.723 7.138 14.201 1.00 93.56 99 ARG A N 1
ATOM 789 C CA . ARG A 1 99 ? -8.348 7.680 12.991 1.00 93.56 99 ARG A CA 1
ATOM 790 C C . ARG A 1 99 ? -7.358 8.473 12.144 1.00 93.56 99 ARG A C 1
ATOM 792 O O . ARG A 1 99 ? -7.172 8.166 10.977 1.00 93.56 99 ARG A O 1
ATOM 799 N N . ARG A 1 100 ? -6.668 9.443 12.749 1.00 94.44 100 ARG A N 1
ATOM 800 C CA . ARG A 1 100 ? -5.677 10.271 12.051 1.00 94.44 100 ARG A CA 1
ATOM 801 C C . ARG A 1 100 ? -4.529 9.447 11.462 1.00 94.44 100 ARG A C 1
ATOM 803 O O . ARG A 1 100 ? -4.088 9.743 10.360 1.00 94.44 100 ARG A O 1
ATOM 810 N N . ALA A 1 101 ? -4.055 8.431 12.181 1.00 93.38 101 ALA A N 1
ATOM 811 C CA . ALA A 1 101 ? -2.974 7.574 11.704 1.00 93.38 101 ALA A CA 1
ATOM 812 C C . ALA A 1 101 ? -3.405 6.745 10.477 1.00 93.38 101 ALA A C 1
ATOM 814 O O . ALA A 1 101 ? -2.701 6.734 9.472 1.00 93.38 101 ALA A O 1
ATOM 815 N N . HIS A 1 102 ? -4.599 6.145 10.511 1.00 95.19 102 HIS A N 1
ATOM 816 C CA . HIS A 1 102 ? -5.159 5.443 9.352 1.00 95.19 102 HIS A CA 1
ATOM 817 C C . HIS A 1 102 ? -5.461 6.380 8.173 1.00 95.19 102 HIS A C 1
ATOM 819 O O . HIS A 1 102 ? -5.201 6.008 7.035 1.00 95.19 102 HIS A O 1
ATOM 825 N N . GLU A 1 103 ? -5.942 7.605 8.405 1.00 95.69 103 GLU A N 1
ATOM 826 C CA . GLU A 1 103 ? -6.156 8.576 7.318 1.00 95.69 103 GLU A CA 1
ATOM 827 C C . GLU A 1 103 ? -4.857 8.938 6.587 1.00 95.69 103 GLU A C 1
ATOM 829 O O . GLU A 1 103 ? -4.876 9.148 5.375 1.00 95.69 103 GLU A O 1
ATOM 834 N N . HIS A 1 104 ? -3.715 8.967 7.283 1.00 96.00 104 HIS A N 1
ATOM 835 C CA . HIS A 1 104 ? -2.418 9.147 6.625 1.00 96.00 104 HIS A CA 1
ATOM 836 C C . HIS A 1 104 ? -2.076 7.978 5.689 1.00 96.00 104 HIS A C 1
ATOM 838 O O . HIS A 1 104 ? -1.590 8.226 4.587 1.00 96.00 104 HIS A O 1
ATOM 844 N N . VAL A 1 105 ? -2.392 6.737 6.084 1.00 96.56 105 VAL A N 1
ATOM 845 C CA . VAL A 1 105 ? -2.261 5.550 5.218 1.00 96.56 105 VAL A CA 1
ATOM 846 C C . VAL A 1 105 ? -3.207 5.639 4.018 1.00 96.56 105 VAL A C 1
ATOM 848 O O . VAL A 1 105 ? -2.783 5.470 2.883 1.00 96.56 105 VAL A O 1
ATOM 851 N N . LEU A 1 106 ? -4.487 5.950 4.228 1.00 96.69 106 LEU A N 1
ATOM 852 C CA . LEU A 1 106 ? -5.452 6.036 3.125 1.00 96.69 106 LEU A CA 1
ATOM 853 C C . LEU A 1 106 ? -5.079 7.138 2.128 1.00 96.69 106 LEU A C 1
ATOM 855 O O . LEU A 1 106 ? -5.090 6.912 0.922 1.00 96.69 106 LEU A O 1
ATOM 859 N N . THR A 1 107 ? -4.671 8.304 2.629 1.00 96.50 107 THR A N 1
ATOM 860 C CA . THR A 1 107 ? -4.239 9.426 1.786 1.00 96.50 107 THR A CA 1
ATOM 861 C C . THR A 1 107 ? -2.989 9.075 0.975 1.00 96.50 107 THR A C 1
ATOM 863 O O . THR A 1 107 ? -2.867 9.492 -0.177 1.00 96.50 107 THR A O 1
ATOM 866 N N . SER A 1 108 ? -2.031 8.332 1.542 1.00 96.12 108 SER A N 1
ATOM 867 C CA . SER A 1 108 ? -0.834 7.921 0.798 1.00 96.12 108 SER A CA 1
ATOM 868 C C . SER A 1 108 ? -1.156 6.882 -0.280 1.00 96.12 108 SER A C 1
ATOM 870 O O . SER A 1 108 ? -0.629 6.989 -1.386 1.00 96.12 108 SER A O 1
ATOM 872 N N . LEU A 1 109 ? -2.082 5.954 -0.018 1.00 96.00 109 LEU A N 1
ATOM 873 C CA . LEU A 1 109 ? -2.586 5.002 -1.013 1.00 96.00 109 LEU A CA 1
ATOM 874 C C . LEU A 1 109 ? -3.362 5.701 -2.144 1.00 96.00 109 LEU A C 1
ATOM 876 O O . LEU A 1 109 ? -3.168 5.383 -3.315 1.00 96.00 109 LEU A O 1
ATOM 880 N N . GLU A 1 110 ? -4.182 6.710 -1.840 1.00 95.31 110 GLU A N 1
ATOM 881 C CA . GLU A 1 110 ? -4.857 7.520 -2.868 1.00 95.31 110 GLU A CA 1
ATOM 882 C C . GLU A 1 110 ? -3.856 8.271 -3.761 1.00 95.31 110 GLU A C 1
ATOM 884 O O . GLU A 1 110 ? -4.056 8.367 -4.973 1.00 95.31 110 GLU A O 1
ATOM 889 N N . ARG A 1 111 ? -2.754 8.770 -3.184 1.00 93.19 111 ARG A N 1
ATOM 890 C CA . ARG A 1 111 ? -1.662 9.399 -3.947 1.00 93.19 111 ARG A CA 1
ATOM 891 C C . ARG A 1 111 ? -0.927 8.402 -4.835 1.00 93.19 111 ARG A C 1
ATOM 893 O O . ARG A 1 111 ? -0.600 8.754 -5.964 1.00 93.19 111 ARG A O 1
ATOM 900 N N . LEU A 1 112 ? -0.683 7.185 -4.346 1.00 93.38 112 LEU A N 1
ATOM 901 C CA . LEU A 1 112 ? -0.099 6.104 -5.145 1.00 93.38 112 LEU A CA 1
ATOM 902 C C . LEU A 1 112 ? -0.984 5.747 -6.338 1.00 93.38 112 LEU A C 1
ATOM 904 O O . LEU A 1 112 ? -0.492 5.591 -7.449 1.00 93.38 112 LEU A O 1
ATOM 908 N N . ARG A 1 113 ? -2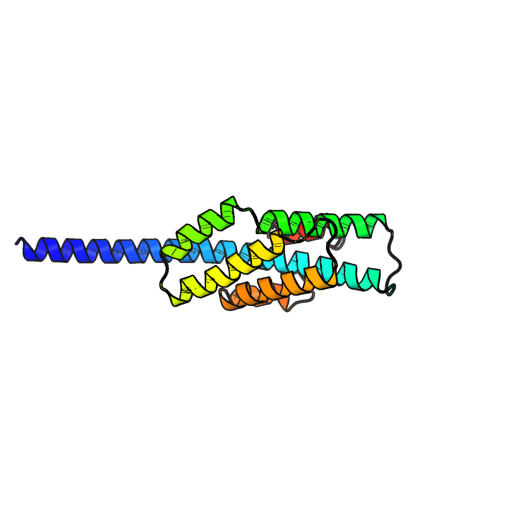.301 5.695 -6.140 1.00 91.81 113 ARG A N 1
ATOM 909 C CA . ARG A 1 113 ? -3.247 5.462 -7.234 1.00 91.81 113 ARG A CA 1
ATOM 910 C C . ARG A 1 113 ? -3.243 6.569 -8.284 1.00 91.81 113 ARG A C 1
ATOM 912 O O . ARG A 1 113 ? -3.476 6.301 -9.455 1.00 91.81 113 ARG A O 1
ATOM 919 N N . GLY A 1 114 ? -3.04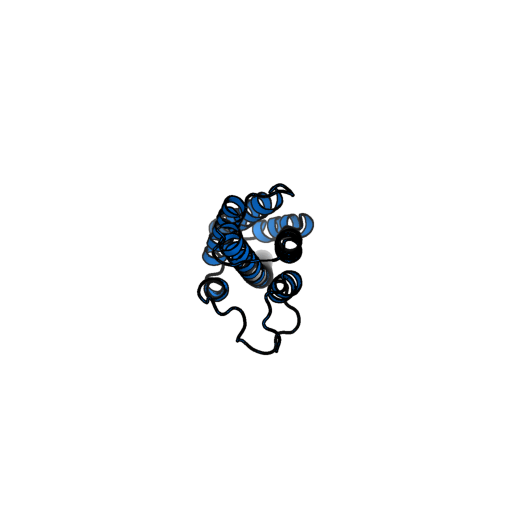5 7.816 -7.858 1.00 87.44 114 GLY A N 1
ATOM 920 C CA . GLY A 1 114 ? -3.026 8.981 -8.744 1.00 87.44 114 GLY A CA 1
ATOM 921 C C . GLY A 1 114 ? -1.789 9.074 -9.641 1.00 87.44 114 GLY A C 1
ATOM 922 O O . GLY A 1 114 ? -1.707 10.004 -10.441 1.00 87.44 114 GLY A O 1
ATOM 923 N N . GLN A 1 115 ? -0.831 8.153 -9.503 1.00 88.50 115 GLN A N 1
ATOM 924 C CA . GLN A 1 115 ? 0.370 8.126 -10.328 1.00 88.50 115 GLN A CA 1
ATOM 925 C C . GLN A 1 115 ? 0.033 7.827 -11.800 1.00 88.50 115 GLN A C 1
ATOM 927 O O . GLN A 1 115 ? -0.868 7.032 -12.082 1.00 88.50 115 GLN A O 1
ATOM 932 N N . PRO A 1 116 ? 0.740 8.452 -12.758 1.00 79.75 116 PRO A N 1
ATOM 933 C CA . PRO A 1 116 ? 0.477 8.260 -14.180 1.00 79.75 116 PRO A CA 1
ATOM 934 C C . PRO A 1 116 ? 0.851 6.845 -14.650 1.00 79.75 116 PRO A C 1
ATOM 936 O O . PRO A 1 116 ? 1.727 6.191 -14.084 1.00 79.75 116 PRO A O 1
ATOM 939 N N . GLU A 1 117 ? 0.240 6.383 -15.748 1.00 77.44 117 GLU A N 1
ATOM 940 C CA . GLU A 1 117 ? 0.561 5.074 -16.350 1.00 77.44 117 GLU A CA 1
ATOM 941 C C . GLU A 1 117 ? 2.044 4.965 -16.741 1.00 77.44 117 GLU A C 1
ATOM 943 O O . GLU A 1 117 ? 2.689 3.928 -16.554 1.00 77.44 117 GLU A O 1
ATOM 948 N N . THR A 1 118 ? 2.600 6.064 -17.250 1.00 82.75 118 THR A N 1
ATOM 949 C CA . THR A 1 118 ? 4.031 6.252 -17.481 1.00 82.75 118 THR A CA 1
ATOM 950 C C . THR A 1 118 ? 4.648 6.952 -16.272 1.00 82.75 118 THR A C 1
ATOM 952 O O . THR A 1 118 ? 4.914 8.150 -16.312 1.00 82.75 118 THR A O 1
ATOM 955 N N . PHE A 1 119 ? 4.827 6.212 -15.180 1.00 88.00 119 PHE A N 1
ATOM 956 C CA . PHE A 1 119 ? 5.456 6.731 -13.964 1.00 88.00 119 PHE A CA 1
ATOM 957 C C . PHE A 1 119 ? 6.981 6.822 -14.087 1.00 88.00 119 PHE A C 1
ATOM 959 O O . PHE A 1 119 ? 7.620 5.983 -14.731 1.00 88.00 119 PHE A O 1
ATOM 966 N N . ASP A 1 120 ? 7.570 7.813 -13.431 1.00 91.75 120 ASP A N 1
ATOM 967 C CA . ASP A 1 120 ? 8.999 7.817 -13.145 1.00 91.75 120 ASP A CA 1
ATOM 968 C C . ASP A 1 120 ? 9.307 6.806 -12.022 1.00 91.75 120 ASP A C 1
ATOM 970 O O . ASP A 1 120 ? 8.547 6.695 -11.057 1.00 91.75 120 ASP A O 1
ATOM 974 N N . ILE A 1 121 ? 10.374 6.010 -12.174 1.00 91.06 121 ILE A N 1
ATOM 975 C CA . ILE A 1 121 ? 10.693 4.919 -11.230 1.00 91.06 121 ILE A CA 1
ATOM 976 C C . ILE A 1 121 ? 10.997 5.496 -9.846 1.00 91.06 121 ILE A C 1
ATOM 978 O O . ILE A 1 121 ? 10.459 5.011 -8.851 1.00 91.06 121 ILE A O 1
ATOM 982 N N . PHE A 1 122 ? 11.790 6.565 -9.799 1.00 90.38 122 PHE A N 1
ATOM 983 C CA . PHE A 1 122 ? 12.228 7.194 -8.564 1.00 90.38 122 PHE A CA 1
ATOM 984 C C . PHE A 1 122 ? 11.064 7.878 -7.833 1.00 90.38 122 PHE A C 1
ATOM 986 O O . PHE A 1 122 ? 10.907 7.712 -6.620 1.00 90.38 122 PHE A O 1
ATOM 993 N N . GLU A 1 123 ? 10.186 8.584 -8.553 1.00 91.75 123 GLU A N 1
ATOM 994 C CA . GLU A 1 123 ? 8.965 9.156 -7.965 1.00 91.75 123 GLU A CA 1
ATOM 995 C C . GLU A 1 123 ? 8.032 8.073 -7.401 1.00 91.75 123 GLU A C 1
ATOM 997 O O . GLU A 1 123 ? 7.520 8.202 -6.283 1.00 91.75 123 GLU A O 1
ATOM 1002 N N . MET A 1 124 ? 7.838 6.977 -8.142 1.00 93.94 124 MET A N 1
ATOM 1003 C CA . MET A 1 124 ? 6.997 5.861 -7.707 1.00 93.94 124 MET A CA 1
ATOM 1004 C C . MET A 1 124 ? 7.574 5.156 -6.472 1.00 93.94 124 MET A C 1
ATOM 1006 O O . MET A 1 124 ? 6.835 4.792 -5.551 1.00 93.94 124 MET A O 1
ATOM 1010 N N . GLN A 1 125 ? 8.894 4.994 -6.419 1.00 91.81 125 GLN A N 1
ATOM 1011 C CA . GLN A 1 125 ? 9.600 4.419 -5.279 1.00 91.81 125 GLN A CA 1
ATOM 1012 C C . GLN A 1 125 ? 9.455 5.305 -4.043 1.00 91.81 125 GLN A C 1
ATOM 1014 O O . GLN A 1 125 ? 9.037 4.806 -3.000 1.00 91.81 125 GLN A O 1
ATOM 1019 N N . GLN A 1 126 ? 9.654 6.622 -4.156 1.00 91.62 126 GLN A N 1
ATOM 1020 C CA . GLN A 1 126 ? 9.411 7.547 -3.042 1.00 91.62 126 GLN A CA 1
ATOM 1021 C C . GLN A 1 126 ? 7.964 7.501 -2.538 1.00 91.62 126 GLN A C 1
ATOM 1023 O O . GLN A 1 126 ? 7.724 7.479 -1.328 1.00 91.62 126 GLN A O 1
ATOM 1028 N N . ALA A 1 127 ? 6.984 7.467 -3.445 1.00 94.12 127 ALA A N 1
ATOM 1029 C CA . ALA A 1 127 ? 5.579 7.366 -3.064 1.00 94.12 127 ALA A CA 1
ATOM 1030 C C . ALA A 1 127 ? 5.285 6.045 -2.329 1.00 94.12 127 ALA A C 1
ATOM 1032 O O . ALA A 1 127 ? 4.577 6.039 -1.317 1.00 94.12 127 ALA A O 1
ATOM 1033 N N . THR A 1 128 ? 5.873 4.940 -2.798 1.00 94.25 128 THR A N 1
ATOM 1034 C CA . THR A 1 128 ? 5.732 3.605 -2.196 1.00 94.25 128 THR A CA 1
ATOM 1035 C C . THR A 1 128 ? 6.381 3.554 -0.815 1.00 94.25 128 THR A C 1
ATOM 1037 O O . THR A 1 128 ? 5.765 3.076 0.140 1.00 94.25 128 THR A O 1
ATOM 1040 N N . GLN A 1 129 ? 7.580 4.117 -0.666 1.00 92.62 129 GLN A N 1
ATOM 1041 C CA . GLN A 1 129 ? 8.290 4.236 0.609 1.00 92.62 129 GLN A CA 1
ATOM 1042 C C . GLN A 1 129 ? 7.502 5.073 1.619 1.00 92.62 129 GLN A C 1
ATOM 1044 O O . GLN A 1 129 ? 7.331 4.672 2.772 1.00 92.62 129 GLN A O 1
ATOM 1049 N N . LEU A 1 130 ? 6.950 6.209 1.184 1.00 93.56 130 LEU A N 1
ATOM 1050 C CA . LEU A 1 130 ? 6.115 7.051 2.033 1.00 93.56 130 LEU A CA 1
ATOM 1051 C C . LEU A 1 130 ? 4.866 6.299 2.509 1.00 93.56 130 LEU A C 1
ATOM 1053 O O . LEU A 1 130 ? 4.562 6.320 3.703 1.00 93.56 130 LEU A O 1
ATOM 1057 N N . ALA A 1 131 ? 4.156 5.608 1.614 1.00 95.69 131 ALA A N 1
ATOM 1058 C CA . ALA A 1 131 ? 2.999 4.801 1.994 1.00 95.69 131 ALA A CA 1
ATOM 1059 C C . ALA A 1 131 ? 3.377 3.690 2.984 1.00 95.69 131 ALA A C 1
ATOM 1061 O O . ALA A 1 131 ? 2.721 3.541 4.017 1.00 95.69 131 ALA A O 1
ATOM 1062 N N . SER A 1 132 ? 4.486 2.999 2.725 1.00 93.50 132 SER A N 1
ATOM 1063 C CA . SER A 1 132 ? 5.043 1.958 3.595 1.00 93.50 132 SER A CA 1
ATOM 1064 C C . SER A 1 132 ? 5.359 2.491 4.992 1.00 93.50 132 SER A C 1
ATOM 1066 O O . SER A 1 132 ? 5.011 1.858 5.988 1.00 93.50 132 SER A O 1
ATOM 1068 N N . SER A 1 133 ? 5.938 3.692 5.089 1.00 94.12 133 SER A N 1
ATOM 1069 C CA . SER A 1 133 ? 6.254 4.334 6.371 1.00 94.12 133 SER A CA 1
ATOM 1070 C C . SER A 1 133 ? 5.001 4.591 7.217 1.00 94.12 133 SER A C 1
ATOM 1072 O O . SER A 1 133 ? 4.994 4.341 8.426 1.00 94.12 133 SER A O 1
ATOM 1074 N N . TYR A 1 134 ? 3.900 5.016 6.585 1.00 96.12 134 TYR A N 1
ATOM 1075 C CA . TYR A 1 134 ? 2.633 5.205 7.283 1.00 96.12 134 TYR A CA 1
ATOM 1076 C C . TYR A 1 134 ? 2.038 3.873 7.729 1.00 96.12 134 TYR A C 1
ATOM 1078 O O . TYR A 1 134 ? 1.569 3.786 8.864 1.00 96.12 134 TYR A O 1
ATOM 1086 N N . VAL A 1 135 ? 2.104 2.830 6.897 1.00 94.31 135 VAL A N 1
ATOM 1087 C CA . VAL A 1 135 ? 1.638 1.486 7.269 1.00 94.31 135 VAL A CA 1
ATOM 1088 C C . VAL A 1 135 ? 2.407 0.966 8.485 1.00 94.31 135 VAL A C 1
ATOM 1090 O O . VAL A 1 135 ? 1.779 0.609 9.479 1.00 94.31 135 VAL A O 1
ATOM 1093 N N . GLN A 1 136 ? 3.740 1.042 8.479 1.00 91.69 136 GLN A N 1
ATOM 1094 C CA . GLN A 1 136 ? 4.580 0.647 9.618 1.00 91.69 136 GLN A CA 1
ATOM 1095 C C . GLN A 1 136 ? 4.287 1.468 10.883 1.00 91.69 136 GLN A C 1
ATOM 1097 O O . GLN A 1 136 ? 4.302 0.938 11.992 1.00 91.69 136 GLN A O 1
ATOM 1102 N N . SER A 1 137 ? 3.956 2.756 10.742 1.00 92.25 137 SER A N 1
ATOM 1103 C CA . SER A 1 137 ? 3.590 3.592 11.894 1.00 92.25 137 SER A CA 1
ATOM 1104 C C . SER A 1 137 ? 2.280 3.157 12.567 1.00 92.25 137 SER A C 1
ATOM 1106 O O . SER A 1 137 ? 2.118 3.336 13.776 1.00 92.25 137 SER A O 1
ATOM 1108 N N . VAL A 1 138 ? 1.345 2.589 11.796 1.00 92.62 138 VAL A N 1
ATOM 1109 C CA . VAL A 1 138 ? 0.046 2.107 12.292 1.00 92.62 138 VAL A CA 1
ATOM 1110 C C . VAL A 1 138 ? 0.131 0.650 12.742 1.00 92.62 138 VAL A C 1
ATOM 1112 O O . VAL A 1 138 ? -0.466 0.291 13.757 1.00 92.62 138 VAL A O 1
ATOM 1115 N N . ALA A 1 139 ? 0.900 -0.175 12.033 1.00 91.06 139 ALA A N 1
ATOM 1116 C CA . ALA A 1 139 ? 1.083 -1.593 12.305 1.00 91.06 139 ALA A CA 1
ATOM 1117 C C . ALA A 1 139 ? 2.580 -1.961 12.353 1.00 91.06 139 ALA A C 1
ATOM 1119 O O . ALA A 1 139 ? 3.078 -2.599 11.434 1.00 91.06 139 ALA A O 1
ATOM 1120 N N . PRO A 1 140 ? 3.310 -1.657 13.444 1.00 89.38 140 PRO A N 1
ATOM 1121 C CA . PRO A 1 140 ? 4.762 -1.884 13.521 1.00 89.38 140 PRO A CA 1
ATOM 1122 C C . PRO A 1 140 ? 5.209 -3.331 13.271 1.00 89.38 140 PRO A C 1
ATOM 1124 O O . PRO A 1 140 ? 6.330 -3.572 12.841 1.00 89.38 140 PRO A O 1
ATOM 1127 N N . LYS A 1 141 ? 4.322 -4.310 13.500 1.00 86.94 141 LYS A N 1
ATOM 1128 C CA . LYS A 1 141 ? 4.574 -5.724 13.180 1.00 86.94 141 LYS A CA 1
ATOM 1129 C C . LYS A 1 141 ? 4.893 -5.963 11.697 1.00 86.94 141 LYS A C 1
ATOM 1131 O O . LYS A 1 141 ? 5.510 -6.968 11.383 1.00 86.94 141 LYS A O 1
ATOM 1136 N N . THR A 1 142 ? 4.475 -5.065 10.801 1.00 86.69 142 THR A N 1
ATOM 1137 C CA . THR A 1 142 ? 4.675 -5.200 9.356 1.00 86.69 142 THR A CA 1
ATOM 1138 C C . THR A 1 142 ? 6.036 -4.688 8.886 1.00 86.69 142 THR A C 1
ATOM 1140 O O . THR A 1 142 ? 6.340 -4.809 7.704 1.00 86.69 142 THR A O 1
ATOM 1143 N N . SER A 1 143 ? 6.853 -4.091 9.765 1.00 85.44 143 SER A N 1
ATOM 1144 C CA . SER A 1 143 ? 8.199 -3.615 9.409 1.00 85.44 143 SER A CA 1
ATOM 1145 C C . SER A 1 143 ? 9.092 -4.735 8.871 1.00 85.44 143 SER A C 1
ATOM 1147 O O . SER A 1 143 ? 9.894 -4.486 7.975 1.00 85.44 143 SER A O 1
ATOM 1149 N N . GLU A 1 144 ? 8.873 -5.983 9.303 1.00 83.19 144 GLU A N 1
ATOM 1150 C CA . GLU A 1 144 ? 9.626 -7.142 8.807 1.00 83.19 144 GLU A CA 1
ATOM 1151 C C . GLU A 1 144 ? 9.506 -7.348 7.286 1.00 83.19 144 GLU A C 1
ATOM 1153 O O . GLU A 1 144 ? 10.444 -7.847 6.668 1.00 83.19 144 GLU A O 1
ATOM 1158 N N . TYR A 1 145 ? 8.408 -6.913 6.653 1.00 81.44 145 TYR A N 1
ATOM 1159 C CA . TYR A 1 145 ? 8.268 -6.995 5.195 1.00 81.44 145 TYR A CA 1
ATOM 1160 C C . TYR A 1 145 ? 9.230 -6.061 4.447 1.00 81.44 145 TYR A C 1
ATOM 1162 O O . TYR A 1 145 ? 9.524 -6.312 3.285 1.00 81.44 145 TYR A O 1
ATOM 1170 N N . PHE A 1 146 ? 9.722 -5.003 5.099 1.00 80.19 146 PHE A N 1
ATOM 1171 C CA . PHE A 1 146 ? 10.541 -3.955 4.482 1.00 80.19 146 PHE A CA 1
ATOM 1172 C C . PHE A 1 146 ? 12.021 -4.004 4.895 1.00 80.19 146 PHE A C 1
ATOM 1174 O O . PHE A 1 146 ? 12.852 -3.374 4.250 1.00 80.19 146 PHE A O 1
ATOM 1181 N N . GLU A 1 147 ? 12.363 -4.708 5.978 1.00 72.25 147 GLU A N 1
ATOM 1182 C CA . GLU A 1 147 ? 13.734 -4.772 6.514 1.00 72.25 147 GLU A CA 1
ATOM 1183 C C . GLU A 1 147 ? 14.596 -5.855 5.853 1.00 72.25 147 GLU A C 1
ATOM 1185 O O . GLU A 1 147 ? 15.813 -5.709 5.734 1.00 72.25 147 GLU A O 1
ATOM 1190 N N . THR A 1 148 ? 13.984 -6.960 5.430 1.00 54.56 148 THR A N 1
ATOM 1191 C CA . THR A 1 148 ? 14.700 -8.081 4.816 1.00 54.56 148 THR A CA 1
ATOM 1192 C C . THR A 1 148 ? 14.689 -7.972 3.295 1.00 54.56 148 THR A C 1
ATOM 1194 O O . THR A 1 148 ? 13.657 -8.174 2.666 1.00 54.56 148 THR A O 1
ATOM 1197 N N . SER A 1 149 ? 15.870 -7.814 2.689 1.00 48.84 149 SER A N 1
ATOM 1198 C CA . SER A 1 149 ? 16.127 -8.037 1.250 1.00 48.84 149 SER A CA 1
ATOM 1199 C C . SER A 1 149 ? 15.873 -9.486 0.786 1.00 48.84 149 SER A C 1
ATOM 1201 O O . SER A 1 149 ? 16.074 -9.830 -0.373 1.00 48.84 149 SER A O 1
ATOM 1203 N N . THR A 1 150 ? 15.427 -10.351 1.697 1.00 46.59 150 THR A N 1
ATOM 1204 C CA . THR A 1 150 ? 14.989 -11.731 1.479 1.00 46.59 150 THR A CA 1
ATOM 1205 C C . THR A 1 150 ? 13.487 -11.805 1.711 1.00 46.59 150 THR A C 1
ATOM 1207 O O . THR A 1 150 ? 13.004 -12.252 2.753 1.00 46.59 150 THR A O 1
ATOM 1210 N N . ILE A 1 151 ? 12.718 -11.331 0.736 1.00 49.62 151 ILE A N 1
ATOM 1211 C CA . ILE A 1 151 ? 11.270 -11.475 0.798 1.00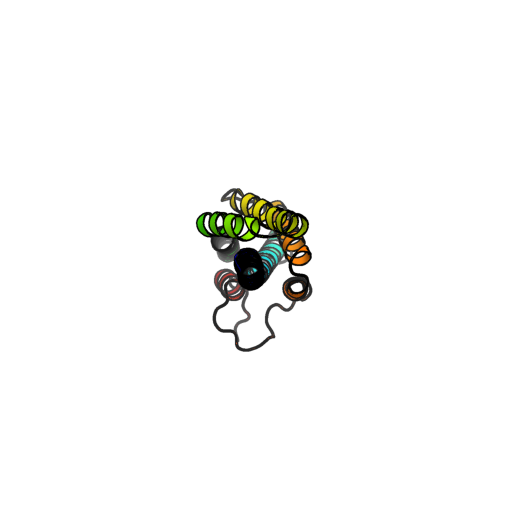 49.62 151 ILE A CA 1
ATOM 1212 C C . ILE A 1 151 ? 10.942 -12.964 0.592 1.00 49.62 151 ILE A C 1
ATOM 1214 O O . ILE A 1 151 ? 11.280 -13.553 -0.430 1.00 49.62 151 ILE A O 1
ATOM 1218 N N . PHE A 1 152 ? 10.294 -13.565 1.596 1.00 50.41 152 PHE A N 1
ATOM 1219 C CA . PHE A 1 152 ? 9.697 -14.910 1.590 1.00 50.41 152 PHE A CA 1
ATOM 1220 C C . PHE A 1 152 ? 10.630 -16.129 1.767 1.00 50.41 152 PHE A C 1
ATOM 1222 O O . PHE A 1 152 ? 10.691 -17.015 0.924 1.00 50.41 152 PHE A O 1
ATOM 1229 N N . HIS A 1 153 ? 11.254 -16.284 2.942 1.00 39.59 153 HIS A N 1
ATOM 1230 C CA . HIS A 1 153 ? 11.616 -17.622 3.471 1.00 39.59 153 HIS A CA 1
ATOM 1231 C C . HIS A 1 153 ? 10.664 -18.129 4.572 1.00 39.59 153 HIS A C 1
ATOM 1233 O O . HIS A 1 153 ? 10.876 -19.192 5.158 1.00 39.59 153 HIS A O 1
ATOM 1239 N N . ARG A 1 154 ? 9.572 -17.408 4.861 1.00 41.75 154 ARG A N 1
ATOM 1240 C CA . ARG A 1 154 ? 8.531 -17.902 5.771 1.00 41.75 154 ARG A CA 1
ATOM 1241 C C . ARG A 1 154 ? 7.529 -18.750 4.990 1.00 41.75 154 ARG A C 1
ATOM 1243 O O . ARG A 1 154 ? 6.791 -18.253 4.149 1.00 41.75 154 ARG A O 1
ATOM 1250 N N . GLY A 1 155 ? 7.586 -20.049 5.267 1.00 35.22 155 GLY A N 1
ATOM 1251 C CA . GLY A 1 155 ? 6.966 -21.123 4.504 1.00 35.22 155 GLY A CA 1
ATOM 1252 C C . GLY A 1 155 ? 5.478 -20.984 4.182 1.00 35.22 155 GLY A C 1
ATOM 1253 O O . GLY A 1 155 ? 4.687 -20.425 4.935 1.00 35.22 155 GLY A O 1
ATOM 1254 N N . GLY A 1 156 ? 5.102 -21.611 3.067 1.00 37.56 156 GLY A N 1
ATOM 1255 C CA . GLY A 1 156 ? 3.813 -22.283 2.890 1.00 37.56 156 GLY A CA 1
ATOM 1256 C C . GLY A 1 156 ? 2.539 -21.435 2.857 1.00 37.56 156 GLY A C 1
ATOM 1257 O O . GLY A 1 156 ? 1.467 -22.017 2.699 1.00 37.56 156 GLY A O 1
ATOM 1258 N N . LYS A 1 157 ? 2.593 -20.101 2.968 1.00 46.47 157 LYS A N 1
ATOM 1259 C CA . LYS A 1 157 ? 1.420 -19.261 2.687 1.00 46.47 157 LYS A CA 1
ATOM 1260 C C . LYS A 1 157 ? 1.235 -19.147 1.175 1.00 46.47 157 LYS A C 1
ATOM 1262 O O . LYS A 1 157 ? 1.815 -18.302 0.506 1.00 46.47 157 LYS A O 1
ATOM 1267 N N . ALA A 1 158 ? 0.437 -20.068 0.653 1.00 49.84 158 ALA A N 1
ATOM 1268 C CA . ALA A 1 158 ? -0.123 -20.043 -0.685 1.00 49.84 158 ALA A CA 1
ATOM 1269 C C . ALA A 1 158 ? -0.688 -18.645 -1.038 1.00 49.84 158 ALA A C 1
ATOM 1271 O O . ALA A 1 158 ? -1.507 -18.113 -0.294 1.00 49.84 158 ALA A O 1
ATOM 1272 N N . TRP A 1 159 ? -0.275 -18.100 -2.190 1.00 59.84 159 TRP A N 1
ATOM 1273 C CA . TRP A 1 159 ? -0.958 -17.040 -2.954 1.00 59.84 159 TRP A CA 1
ATOM 1274 C C . TRP A 1 159 ? -1.325 -15.753 -2.194 1.00 59.84 159 TRP A C 1
ATOM 1276 O O . TRP A 1 159 ? -2.487 -15.348 -2.156 1.00 59.84 159 TRP A O 1
ATOM 1286 N N . THR A 1 160 ? -0.341 -15.063 -1.624 1.00 82.75 160 THR A N 1
ATOM 1287 C CA . THR A 1 160 ? -0.542 -13.684 -1.160 1.00 82.75 160 THR A CA 1
ATOM 1288 C C . THR A 1 160 ? -0.440 -12.674 -2.310 1.00 82.75 160 THR A C 1
ATOM 1290 O O . THR A 1 160 ? 0.072 -12.983 -3.394 1.00 82.75 160 THR A O 1
ATOM 1293 N N . ILE A 1 161 ? -0.933 -11.448 -2.094 1.00 86.00 161 ILE A N 1
ATOM 1294 C CA . ILE A 1 161 ? -0.854 -10.376 -3.102 1.00 86.00 161 ILE A CA 1
ATOM 1295 C C . ILE A 1 161 ? 0.614 -10.038 -3.384 1.00 86.00 161 ILE A C 1
ATOM 1297 O O . ILE A 1 161 ? 1.002 -9.985 -4.547 1.00 86.00 161 ILE A O 1
ATOM 1301 N N . GLY A 1 162 ? 1.451 -9.893 -2.348 1.00 85.81 162 GLY A N 1
ATOM 1302 C CA . GLY A 1 162 ? 2.880 -9.615 -2.523 1.00 85.81 162 GLY A CA 1
ATOM 1303 C C . GLY A 1 162 ? 3.599 -10.689 -3.339 1.00 85.81 162 GLY A C 1
ATOM 1304 O O . GLY A 1 162 ? 4.296 -10.365 -4.299 1.00 85.81 162 GLY A O 1
ATOM 1305 N N . TYR A 1 163 ? 3.352 -11.970 -3.045 1.00 85.31 163 TYR A N 1
ATOM 1306 C CA . TYR A 1 163 ? 3.881 -13.072 -3.851 1.00 85.31 163 TYR A CA 1
ATOM 1307 C C . TYR A 1 163 ? 3.427 -12.981 -5.315 1.00 85.31 163 TYR A C 1
ATOM 1309 O O . TYR A 1 163 ? 4.241 -13.084 -6.229 1.00 85.31 163 TYR A O 1
ATOM 1317 N N . SER A 1 164 ? 2.139 -12.719 -5.546 1.00 88.88 164 SER A N 1
ATOM 1318 C CA . SER A 1 164 ? 1.581 -12.585 -6.896 1.00 88.88 164 SER A CA 1
ATOM 1319 C C . SER A 1 164 ? 2.225 -11.430 -7.674 1.00 88.88 164 SER A C 1
ATOM 1321 O O . SER A 1 164 ? 2.493 -11.575 -8.864 1.00 88.88 164 SER A O 1
ATOM 1323 N N . ILE A 1 165 ? 2.538 -10.310 -7.008 1.00 90.31 165 ILE A N 1
ATOM 1324 C CA . ILE A 1 165 ? 3.236 -9.163 -7.619 1.00 90.31 165 ILE A CA 1
ATOM 1325 C C . ILE A 1 165 ? 4.629 -9.585 -8.080 1.00 90.31 165 ILE A C 1
ATOM 1327 O O . ILE A 1 165 ? 4.994 -9.323 -9.226 1.00 90.31 165 ILE A O 1
ATOM 1331 N N . LEU A 1 166 ? 5.380 -10.292 -7.233 1.00 89.44 166 LEU A N 1
ATOM 1332 C CA . LEU A 1 166 ? 6.716 -10.772 -7.587 1.00 89.44 166 LEU A CA 1
ATOM 1333 C C . LEU A 1 166 ? 6.683 -11.805 -8.720 1.00 89.44 166 LEU A C 1
ATOM 1335 O O . LEU A 1 166 ? 7.527 -11.746 -9.613 1.00 89.44 166 LEU A O 1
ATOM 1339 N N . VAL A 1 167 ? 5.700 -12.713 -8.735 1.00 88.75 167 VAL A N 1
ATOM 1340 C CA . VAL A 1 167 ? 5.505 -13.664 -9.846 1.00 88.75 167 VAL A CA 1
ATOM 1341 C C . VAL A 1 167 ? 5.214 -12.907 -11.140 1.00 88.75 167 VAL A C 1
ATOM 1343 O O . VAL A 1 167 ? 5.856 -13.154 -12.161 1.00 88.75 167 VAL A O 1
ATOM 1346 N N . HIS A 1 168 ? 4.296 -11.936 -11.104 1.00 89.62 168 HIS A N 1
ATOM 1347 C CA . HIS A 1 168 ? 4.000 -11.085 -12.256 1.00 89.62 168 HIS A CA 1
ATOM 1348 C C . HIS A 1 168 ? 5.228 -10.302 -12.733 1.00 89.62 168 HIS A C 1
ATOM 1350 O O . HIS A 1 168 ? 5.395 -10.113 -13.938 1.00 89.62 168 HIS A O 1
ATOM 1356 N N . ALA A 1 169 ? 6.107 -9.898 -11.815 1.00 88.31 169 ALA A N 1
ATOM 1357 C CA . ALA A 1 169 ? 7.363 -9.214 -12.105 1.00 88.31 169 ALA A CA 1
ATOM 1358 C C . ALA A 1 169 ? 8.491 -10.148 -12.590 1.00 88.31 169 ALA A C 1
ATOM 1360 O O . ALA A 1 169 ? 9.530 -9.654 -13.029 1.00 88.31 169 ALA A O 1
ATOM 1361 N N . GLY A 1 170 ? 8.317 -11.473 -12.510 1.00 87.81 170 GLY A N 1
ATOM 1362 C CA . GLY A 1 170 ? 9.371 -12.447 -12.805 1.00 87.81 170 GLY A CA 1
ATOM 1363 C C . GLY A 1 170 ? 10.518 -12.430 -11.787 1.00 87.81 170 GLY A C 1
ATOM 1364 O O . GLY A 1 170 ? 11.664 -12.662 -12.161 1.00 87.81 170 GLY A O 1
ATOM 1365 N N . LEU A 1 171 ? 10.226 -12.094 -10.525 1.00 84.38 171 LEU A N 1
ATOM 1366 C CA . LEU A 1 171 ? 11.205 -11.932 -9.439 1.00 84.38 171 LEU A CA 1
ATOM 1367 C C . LEU A 1 171 ? 11.148 -13.033 -8.375 1.00 84.38 171 LEU A C 1
ATOM 1369 O O . LEU A 1 171 ? 11.932 -13.016 -7.433 1.00 84.38 171 LEU A O 1
ATOM 1373 N N . THR A 1 172 ? 10.243 -13.998 -8.505 1.00 77.31 172 THR A N 1
ATOM 1374 C CA . THR A 1 172 ? 10.295 -15.206 -7.680 1.00 77.31 172 THR A CA 1
ATOM 1375 C C . THR A 1 172 ? 11.391 -16.115 -8.212 1.00 77.31 172 THR A C 1
ATOM 1377 O O . THR A 1 172 ? 11.329 -16.501 -9.381 1.00 77.31 172 THR A O 1
ATOM 1380 N N . GLU A 1 173 ? 12.382 -16.447 -7.380 1.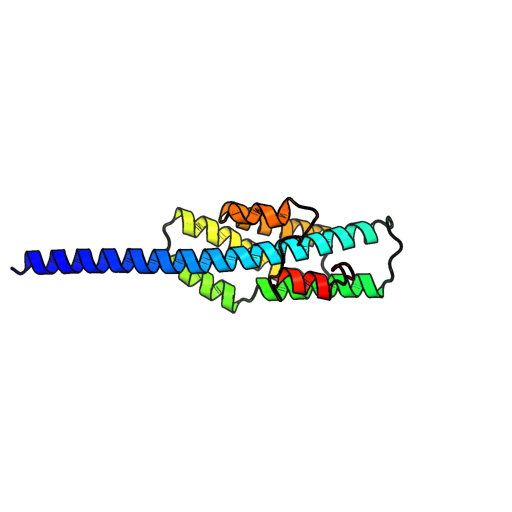00 54.31 173 GLU A N 1
ATOM 1381 C CA . GLU A 1 173 ? 13.396 -17.446 -7.723 1.00 54.31 173 GLU A CA 1
ATOM 1382 C C . GLU A 1 173 ? 12.709 -18.702 -8.272 1.00 54.31 173 GLU A C 1
ATOM 1384 O O . GLU A 1 173 ? 11.786 -19.248 -7.661 1.00 54.31 173 GLU A O 1
ATOM 1389 N N . SER A 1 174 ? 13.135 -19.127 -9.462 1.00 34.94 174 SER A N 1
ATOM 1390 C CA . SER A 1 174 ? 12.850 -20.466 -9.964 1.00 34.94 174 SER A CA 1
ATOM 1391 C C . SER A 1 174 ? 13.310 -21.447 -8.886 1.00 34.94 174 SER A C 1
ATOM 1393 O O . SER A 1 174 ? 14.501 -21.475 -8.575 1.00 34.94 174 SER A O 1
ATOM 1395 N N . ALA A 1 175 ? 12.370 -22.178 -8.290 1.00 31.67 175 ALA A N 1
ATOM 1396 C CA . ALA A 1 175 ? 12.685 -23.322 -7.441 1.00 31.67 175 ALA A CA 1
ATOM 1397 C C . ALA A 1 175 ? 13.551 -24.348 -8.190 1.00 31.67 175 ALA A C 1
ATOM 1399 O O . ALA A 1 175 ? 13.366 -24.486 -9.425 1.00 31.67 175 ALA A O 1
#

Radius of gyration: 20.18 Å; chains: 1; bounding box: 61×34×62 Å